Protein AF-V8PAF1-F1 (afdb_monomer)

pLDDT: mean 72.28, std 22.37, range [26.69, 95.88]

Mean predicted aligned error: 17.9 Å

Secondary structure (DSSP, 8-state):
-HHHHHHHHHHTT----TTTT--S-HHHHHHHHHHHHH----TTSPPEEEEEEEEEEEGGGSGGGS-PPPPHHHHHHHHHHHHHHHHHHHHHHHHT-SS---------------------------------SS-------EEEEEEEEEEES--

Organism: Ophiophagus hannah (NCBI:txid8665)

Structure (mmCIF, N/CA/C/O backbone):
data_AF-V8PAF1-F1
#
_entry.id   AF-V8PAF1-F1
#
loop_
_atom_site.group_PDB
_atom_site.id
_atom_site.type_symbol
_atom_site.label_atom_id
_atom_site.label_alt_id
_atom_site.label_comp_id
_atom_site.label_asym_id
_atom_site.label_entity_id
_atom_site.label_seq_id
_atom_site.pdbx_PDB_ins_code
_atom_site.Cartn_x
_atom_site.Cartn_y
_atom_site.Cartn_z
_atom_site.occupancy
_atom_site.B_iso_or_equiv
_atom_site.auth_seq_id
_atom_site.auth_comp_id
_atom_site.auth_asym_id
_atom_site.auth_atom_id
_atom_site.pdbx_PDB_model_num
ATOM 1 N N . ASP A 1 1 ? 20.991 9.726 -15.468 1.00 80.00 1 ASP A N 1
ATOM 2 C CA . ASP A 1 1 ? 20.542 8.571 -14.652 1.00 80.00 1 ASP A CA 1
ATOM 3 C C . ASP A 1 1 ? 19.241 7.937 -15.115 1.00 80.00 1 ASP A C 1
ATOM 5 O O . ASP A 1 1 ? 19.225 6.720 -15.236 1.00 80.00 1 ASP A O 1
ATOM 9 N N . LYS A 1 2 ? 18.200 8.705 -15.471 1.00 81.25 2 LYS A N 1
ATOM 10 C CA . LYS A 1 2 ? 16.953 8.151 -16.043 1.00 81.25 2 LYS A CA 1
ATOM 11 C C . LYS A 1 2 ? 17.179 7.233 -17.255 1.00 81.25 2 LYS A C 1
ATOM 13 O O . LYS A 1 2 ? 16.737 6.094 -17.232 1.00 81.25 2 LYS A O 1
ATOM 18 N N . GLU A 1 3 ? 17.991 7.655 -18.227 1.00 86.00 3 GLU A N 1
ATOM 19 C CA . GLU A 1 3 ? 18.356 6.809 -19.380 1.00 86.00 3 GLU A CA 1
ATOM 20 C C . GLU A 1 3 ? 19.048 5.492 -18.984 1.00 86.00 3 GLU A C 1
ATOM 22 O O . GLU A 1 3 ? 18.885 4.468 -19.644 1.00 86.00 3 GLU A O 1
ATOM 27 N N . LYS A 1 4 ? 19.843 5.494 -17.902 1.00 87.81 4 LYS A N 1
ATOM 28 C CA . LYS A 1 4 ? 20.504 4.274 -17.409 1.00 87.81 4 LYS A CA 1
ATOM 29 C C . LYS A 1 4 ? 19.475 3.315 -16.816 1.00 87.81 4 LYS A C 1
ATOM 31 O O . LYS A 1 4 ? 19.563 2.118 -17.056 1.00 87.81 4 LYS A O 1
ATOM 36 N N . ILE A 1 5 ? 18.495 3.844 -16.084 1.00 86.69 5 ILE A N 1
ATOM 37 C CA . ILE A 1 5 ? 17.389 3.064 -15.523 1.00 86.69 5 ILE A CA 1
ATOM 38 C C . ILE A 1 5 ? 16.549 2.460 -16.651 1.00 86.69 5 ILE A C 1
ATOM 40 O O . ILE A 1 5 ? 16.313 1.260 -16.643 1.00 86.69 5 ILE A O 1
ATOM 44 N N . GLU A 1 6 ? 16.187 3.232 -17.674 1.00 87.31 6 GLU A N 1
ATOM 45 C CA . GLU A 1 6 ? 15.438 2.724 -18.835 1.00 87.31 6 GLU A CA 1
ATOM 46 C C . GLU A 1 6 ? 16.188 1.616 -19.588 1.00 87.31 6 GLU A C 1
ATOM 48 O O . GLU A 1 6 ? 15.587 0.611 -19.978 1.00 87.31 6 GLU A O 1
ATOM 53 N N . LYS A 1 7 ? 17.515 1.747 -19.734 1.00 90.50 7 LYS A N 1
ATOM 54 C CA . LYS A 1 7 ? 18.367 0.680 -20.282 1.00 90.50 7 LYS A CA 1
ATOM 55 C C . LYS A 1 7 ? 18.342 -0.573 -19.412 1.00 90.50 7 LYS A C 1
ATOM 57 O O . LYS A 1 7 ? 18.215 -1.663 -19.958 1.00 90.50 7 LYS A O 1
ATOM 62 N N . ILE A 1 8 ? 18.417 -0.432 -18.086 1.00 87.38 8 ILE A N 1
ATOM 63 C CA . ILE A 1 8 ? 18.318 -1.561 -17.148 1.00 87.38 8 ILE A CA 1
ATOM 64 C C . ILE A 1 8 ? 16.959 -2.252 -17.301 1.00 87.38 8 ILE A C 1
ATOM 66 O O . ILE A 1 8 ? 16.918 -3.456 -17.533 1.00 87.38 8 ILE A O 1
ATOM 70 N N . ILE A 1 9 ? 15.862 -1.494 -17.267 1.00 87.25 9 ILE A N 1
ATOM 71 C CA . ILE A 1 9 ? 14.491 -2.003 -17.427 1.00 87.25 9 ILE A CA 1
ATOM 72 C C . ILE A 1 9 ? 14.347 -2.776 -18.739 1.00 87.25 9 ILE A C 1
ATOM 74 O O . ILE A 1 9 ? 13.862 -3.906 -18.738 1.00 87.25 9 ILE A O 1
ATOM 78 N N . SER A 1 10 ? 14.839 -2.201 -19.838 1.00 88.94 10 SER A N 1
ATOM 79 C CA . SER A 1 10 ? 14.801 -2.829 -21.160 1.00 88.94 10 SER A CA 1
ATOM 80 C C . SER A 1 10 ? 15.662 -4.094 -21.218 1.00 88.94 10 SER A C 1
ATOM 82 O O . SER A 1 10 ? 15.222 -5.108 -21.751 1.00 88.94 10 SER A O 1
ATOM 84 N N . SER A 1 11 ? 16.864 -4.066 -20.630 1.00 90.00 11 SER A N 1
ATOM 85 C CA . SER A 1 11 ? 17.782 -5.216 -20.596 1.00 90.00 11 SER A CA 1
ATOM 86 C C . SER A 1 11 ? 17.254 -6.380 -19.758 1.00 90.00 11 SER A C 1
ATOM 88 O O . SER A 1 11 ? 17.486 -7.535 -20.096 1.00 90.00 11 SER A O 1
ATOM 90 N N . LEU A 1 12 ? 16.502 -6.075 -18.697 1.00 86.69 12 LEU A N 1
ATOM 91 C CA . LEU A 1 12 ? 15.845 -7.058 -17.841 1.00 86.69 12 LEU A CA 1
ATOM 92 C C . LEU A 1 12 ? 14.481 -7.504 -18.398 1.00 86.69 12 LEU A C 1
ATOM 94 O O . LEU A 1 12 ? 13.824 -8.344 -17.791 1.00 86.69 12 LEU A O 1
ATOM 98 N N . GLY A 1 13 ? 14.031 -6.945 -19.530 1.00 86.50 13 GLY A N 1
ATOM 99 C CA . GLY A 1 13 ? 12.736 -7.267 -20.138 1.00 86.50 13 GLY A CA 1
ATOM 100 C C . GLY A 1 13 ? 11.529 -6.836 -19.298 1.00 86.50 13 GLY A C 1
ATOM 101 O O . GLY A 1 13 ? 10.435 -7.382 -19.457 1.00 86.50 13 GLY A O 1
ATOM 102 N N . LEU A 1 14 ? 11.713 -5.875 -18.391 1.00 84.94 14 LEU A N 1
ATOM 103 C CA . LEU A 1 14 ? 10.680 -5.434 -17.462 1.00 84.94 14 LEU A CA 1
ATOM 104 C C . LEU A 1 14 ? 9.719 -4.453 -18.139 1.00 84.94 14 LEU A C 1
ATOM 106 O O . LEU A 1 14 ? 10.127 -3.481 -18.771 1.00 84.94 14 LEU A O 1
ATOM 110 N N . LYS A 1 15 ? 8.416 -4.681 -17.963 1.00 84.44 15 LYS A N 1
ATOM 111 C CA . LYS A 1 15 ? 7.354 -3.768 -18.409 1.00 84.44 15 LYS A CA 1
ATOM 112 C C . LYS A 1 15 ? 6.862 -2.946 -17.226 1.00 84.44 15 LYS A C 1
ATOM 114 O O . LYS A 1 15 ? 5.838 -3.257 -16.628 1.00 84.44 15 LYS A O 1
ATOM 119 N N . ILE A 1 16 ? 7.630 -1.919 -16.888 1.00 83.19 16 ILE A N 1
ATOM 120 C CA . ILE A 1 16 ? 7.335 -1.008 -15.780 1.00 83.19 16 ILE A CA 1
ATOM 121 C C . ILE A 1 16 ? 6.444 0.119 -16.292 1.00 83.19 16 ILE A C 1
ATOM 123 O O . ILE A 1 16 ? 6.725 0.745 -17.317 1.00 83.19 16 ILE A O 1
ATOM 127 N N . ALA A 1 17 ? 5.342 0.376 -15.590 1.00 81.94 17 ALA A N 1
ATOM 128 C CA . ALA A 1 17 ? 4.445 1.460 -15.960 1.00 81.94 17 ALA A CA 1
ATOM 129 C C . ALA A 1 17 ? 5.110 2.812 -15.666 1.00 81.94 17 ALA A C 1
ATOM 131 O O . ALA A 1 17 ? 5.758 2.978 -14.634 1.00 81.94 17 ALA A O 1
ATOM 132 N N . ALA A 1 18 ? 4.860 3.835 -16.493 1.00 82.06 18 ALA A N 1
ATOM 133 C CA . ALA A 1 18 ? 5.391 5.188 -16.264 1.00 82.06 18 ALA A CA 1
ATOM 134 C C . ALA A 1 18 ? 5.081 5.721 -14.851 1.00 82.06 18 ALA A C 1
ATOM 136 O O . ALA A 1 18 ? 5.838 6.513 -14.299 1.00 82.06 18 ALA A O 1
ATOM 137 N N . ARG A 1 19 ? 3.985 5.241 -14.242 1.00 82.88 19 ARG A N 1
ATOM 138 C CA . ARG A 1 19 ? 3.591 5.511 -12.855 1.00 82.88 19 ARG A CA 1
ATOM 139 C C . ARG A 1 19 ? 4.672 5.167 -11.826 1.00 82.88 19 ARG A C 1
ATOM 141 O O . ARG A 1 19 ? 4.816 5.921 -10.866 1.00 82.88 19 ARG A O 1
ATOM 148 N N . GLU A 1 20 ? 5.369 4.053 -12.007 1.00 79.31 20 GLU A N 1
ATOM 149 C CA . GLU A 1 20 ? 6.356 3.505 -11.067 1.00 79.31 20 GLU A CA 1
ATOM 150 C C . GLU A 1 20 ? 7.698 4.253 -11.155 1.00 79.31 20 GLU A C 1
ATOM 152 O O . GLU A 1 20 ? 8.459 4.300 -10.195 1.00 79.31 20 GLU A O 1
ATOM 157 N N . LEU A 1 21 ? 7.938 4.944 -12.274 1.00 80.88 21 LEU A N 1
ATOM 158 C CA . LEU A 1 21 ? 9.130 5.753 -12.550 1.00 80.88 21 LEU A CA 1
ATOM 159 C C . LEU A 1 21 ? 8.978 7.236 -12.163 1.00 80.88 21 LEU A C 1
ATOM 161 O O . LEU A 1 21 ? 9.837 8.057 -12.482 1.00 80.88 21 LEU A O 1
ATOM 165 N N . ARG A 1 22 ? 7.884 7.616 -11.488 1.00 85.50 22 ARG A N 1
ATOM 166 C CA . ARG A 1 22 ? 7.607 9.026 -11.143 1.00 85.50 22 ARG A CA 1
ATOM 167 C C . ARG A 1 22 ? 8.397 9.553 -9.954 1.00 85.50 22 ARG A C 1
ATOM 169 O O . ARG A 1 22 ? 8.389 10.759 -9.729 1.00 85.50 22 ARG A O 1
ATOM 176 N N . HIS A 1 23 ? 9.051 8.682 -9.192 1.00 88.25 23 HIS A N 1
ATOM 177 C CA . HIS A 1 23 ? 9.830 9.118 -8.041 1.00 88.25 23 HIS A CA 1
ATOM 178 C C . HIS A 1 23 ? 10.990 10.020 -8.488 1.00 88.25 23 HIS A C 1
ATOM 180 O O . HIS A 1 23 ? 11.690 9.685 -9.435 1.00 88.25 23 HIS A O 1
ATOM 186 N N . THR A 1 24 ? 11.218 11.159 -7.836 1.00 88.44 24 THR A N 1
ATOM 187 C CA . THR A 1 24 ? 12.250 12.114 -8.283 1.00 88.44 24 THR A CA 1
ATOM 188 C C . THR A 1 24 ? 13.668 11.571 -8.087 1.00 88.44 24 THR A C 1
ATOM 190 O O . THR A 1 24 ? 14.540 11.811 -8.921 1.00 88.44 24 THR A O 1
ATOM 193 N N . ASP A 1 25 ? 13.895 10.813 -7.009 1.00 90.19 25 ASP A N 1
ATOM 194 C CA . ASP A 1 25 ? 15.200 10.220 -6.698 1.00 90.19 25 ASP A CA 1
ATOM 195 C C . ASP A 1 25 ? 15.449 8.927 -7.507 1.00 90.19 25 ASP A C 1
ATOM 197 O O . ASP A 1 25 ? 14.709 7.951 -7.320 1.00 90.19 25 ASP A O 1
ATOM 201 N N . PRO A 1 26 ? 16.497 8.874 -8.356 1.00 87.12 26 PRO A N 1
ATOM 202 C CA . PRO A 1 26 ? 16.863 7.678 -9.115 1.00 87.12 26 PRO A CA 1
ATOM 203 C C . PRO A 1 26 ? 17.330 6.506 -8.239 1.00 87.12 26 PRO A C 1
ATOM 205 O O . PRO A 1 26 ? 17.193 5.356 -8.656 1.00 87.12 26 PRO A O 1
ATOM 208 N N . LYS A 1 27 ? 17.858 6.750 -7.030 1.00 88.38 27 LYS A N 1
ATOM 209 C CA . LYS A 1 27 ? 18.276 5.669 -6.120 1.00 88.38 27 LYS A CA 1
ATOM 210 C C . LYS A 1 27 ? 17.082 4.865 -5.634 1.00 88.38 27 LYS A C 1
ATOM 212 O O . LYS A 1 27 ? 17.145 3.641 -5.601 1.00 88.38 27 LYS A O 1
ATOM 217 N N . VAL A 1 28 ? 15.985 5.544 -5.308 1.00 88.25 28 VAL A N 1
ATOM 218 C CA . VAL A 1 28 ? 14.737 4.897 -4.886 1.00 88.25 28 VAL A CA 1
ATOM 219 C C . VAL A 1 28 ? 14.139 4.082 -6.030 1.00 88.25 28 VAL A C 1
ATOM 221 O O . VAL A 1 28 ? 13.728 2.946 -5.808 1.00 88.25 28 VAL A O 1
ATOM 224 N N . GLN A 1 29 ? 14.160 4.610 -7.260 1.00 86.50 29 GLN A N 1
ATOM 225 C CA . GLN A 1 29 ? 13.710 3.866 -8.442 1.00 86.50 29 GLN A CA 1
ATOM 226 C C . GLN A 1 29 ? 14.525 2.584 -8.645 1.00 86.50 29 GLN A C 1
ATOM 228 O O . GLN A 1 29 ? 13.958 1.502 -8.789 1.00 86.50 29 GLN A O 1
ATOM 233 N N . LEU A 1 30 ? 15.857 2.693 -8.619 1.00 87.88 30 LEU A N 1
ATOM 234 C CA . LEU A 1 30 ? 16.736 1.542 -8.795 1.00 87.88 30 LEU A CA 1
ATOM 235 C C . LEU A 1 30 ? 16.558 0.528 -7.661 1.00 87.88 30 LEU A C 1
ATOM 237 O O . LEU A 1 30 ? 16.470 -0.667 -7.922 1.00 87.88 30 LEU A O 1
ATOM 241 N N . ASN A 1 31 ? 16.448 0.996 -6.415 1.00 87.75 31 ASN A N 1
ATOM 242 C CA . ASN A 1 31 ? 16.218 0.131 -5.265 1.00 87.75 31 ASN A CA 1
ATOM 243 C C . ASN A 1 31 ? 14.896 -0.640 -5.383 1.00 87.75 31 ASN A C 1
ATOM 245 O O . ASN A 1 31 ? 14.867 -1.836 -5.107 1.00 87.75 31 ASN A O 1
ATOM 249 N N . ALA A 1 32 ? 13.820 0.011 -5.833 1.00 86.00 32 ALA A N 1
ATOM 250 C CA . ALA A 1 32 ? 12.529 -0.638 -6.045 1.00 86.00 32 ALA A CA 1
ATOM 251 C C . ALA A 1 32 ? 12.611 -1.734 -7.121 1.00 86.00 32 ALA A C 1
ATOM 253 O O . ALA A 1 32 ? 12.149 -2.848 -6.888 1.00 86.00 32 ALA A O 1
ATOM 254 N N . ILE A 1 33 ? 13.265 -1.452 -8.255 1.00 87.00 33 ILE A N 1
ATOM 255 C CA . ILE A 1 33 ? 13.471 -2.431 -9.337 1.00 87.00 33 ILE A CA 1
ATOM 256 C C . ILE A 1 33 ? 14.307 -3.615 -8.841 1.00 87.00 33 ILE A C 1
ATOM 258 O O . ILE A 1 33 ? 13.923 -4.767 -9.024 1.00 87.00 33 ILE A O 1
ATOM 262 N N . CYS A 1 34 ? 15.433 -3.345 -8.179 1.00 87.50 34 CYS A N 1
ATOM 263 C CA . CYS A 1 34 ? 16.309 -4.390 -7.660 1.00 87.50 34 CYS A CA 1
ATOM 264 C C . CYS A 1 34 ? 15.624 -5.229 -6.578 1.00 87.50 34 CYS A C 1
ATOM 266 O O . CYS A 1 34 ? 15.765 -6.447 -6.579 1.00 87.50 34 CYS A O 1
ATOM 268 N N . THR A 1 35 ? 14.862 -4.606 -5.679 1.00 87.75 35 THR A N 1
ATOM 269 C CA . THR A 1 35 ? 14.124 -5.313 -4.622 1.00 87.75 35 THR A CA 1
ATOM 270 C C . THR A 1 35 ? 13.027 -6.191 -5.218 1.00 87.75 35 THR A C 1
ATOM 272 O O . THR A 1 35 ? 12.900 -7.348 -4.824 1.00 87.75 35 THR A O 1
ATOM 275 N N . PHE A 1 36 ? 12.289 -5.683 -6.212 1.00 87.50 36 PHE A N 1
ATOM 276 C CA . PHE A 1 36 ? 11.293 -6.465 -6.944 1.00 87.50 36 PHE A CA 1
ATOM 277 C C . PHE A 1 36 ? 11.913 -7.702 -7.599 1.00 87.50 36 PHE A C 1
ATOM 279 O O . PHE A 1 36 ? 11.377 -8.797 -7.471 1.00 87.50 36 PHE A O 1
ATOM 286 N N . MET A 1 37 ? 13.080 -7.545 -8.230 1.00 87.00 37 MET A N 1
ATOM 287 C CA . MET A 1 37 ? 13.805 -8.659 -8.847 1.00 87.00 37 MET A CA 1
ATOM 288 C C . MET A 1 37 ? 14.412 -9.622 -7.823 1.00 87.00 37 MET A C 1
ATOM 290 O O . MET A 1 37 ? 14.455 -10.822 -8.079 1.00 87.00 37 MET A O 1
ATOM 294 N N . LYS A 1 38 ? 14.878 -9.121 -6.669 1.00 90.19 38 LYS A N 1
ATOM 295 C CA . LYS A 1 38 ? 15.414 -9.958 -5.585 1.00 90.19 38 LYS A CA 1
ATOM 296 C C . LYS A 1 38 ? 14.327 -10.865 -5.007 1.00 90.19 38 LYS A C 1
ATOM 298 O O . LYS A 1 38 ? 14.646 -11.995 -4.657 1.00 90.19 38 LYS A O 1
ATOM 303 N N . CYS A 1 39 ? 13.085 -10.377 -4.906 1.00 90.12 39 CYS A N 1
ATOM 304 C CA . CYS A 1 39 ? 11.937 -11.119 -4.376 1.00 90.12 39 CYS A CA 1
ATOM 305 C C . CYS A 1 39 ? 12.266 -11.805 -3.031 1.00 90.12 39 CYS A C 1
ATOM 307 O O . CYS A 1 39 ? 12.305 -13.030 -2.921 1.00 90.12 39 CYS A O 1
ATOM 309 N N . SER A 1 40 ? 12.560 -11.001 -2.005 1.00 90.69 40 SER A N 1
ATOM 310 C CA . SER A 1 40 ? 12.997 -11.486 -0.686 1.00 90.69 40 SER A CA 1
ATOM 311 C C . SER A 1 40 ? 11.852 -11.490 0.329 1.00 90.69 40 SER A C 1
ATOM 313 O O . SER A 1 40 ? 10.997 -10.607 0.300 1.00 90.69 40 SER A O 1
ATOM 315 N N . SER A 1 41 ? 11.871 -12.451 1.256 1.00 90.44 41 SER A N 1
ATOM 316 C CA . SER A 1 41 ? 10.983 -12.531 2.427 1.00 90.44 41 SER A CA 1
ATOM 317 C C . SER A 1 41 ? 11.698 -12.192 3.745 1.00 90.44 41 SER A C 1
ATOM 319 O O . SER A 1 41 ? 11.205 -12.534 4.815 1.00 90.44 41 SER A O 1
ATOM 321 N N . GLU A 1 42 ? 12.889 -11.589 3.680 1.00 91.06 42 GLU A N 1
ATOM 322 C CA . GLU A 1 42 ? 13.617 -11.110 4.862 1.00 91.06 42 GLU A CA 1
ATOM 323 C C . GLU A 1 42 ? 12.809 -10.032 5.602 1.00 91.06 42 GLU A C 1
ATOM 325 O O . GLU A 1 42 ? 12.127 -9.221 4.981 1.00 91.06 42 GLU A O 1
ATOM 330 N N . GLU A 1 43 ? 12.937 -9.966 6.928 1.00 87.88 43 GLU A N 1
ATOM 331 C CA . GLU A 1 43 ? 12.182 -9.019 7.766 1.00 87.88 43 GLU A CA 1
ATOM 332 C C . GLU A 1 43 ? 12.524 -7.545 7.488 1.00 87.88 43 GLU A C 1
ATOM 334 O O . GLU A 1 43 ? 11.710 -6.649 7.694 1.00 87.88 43 GLU A O 1
ATOM 339 N N . THR A 1 44 ? 13.719 -7.281 6.960 1.00 88.75 44 THR A N 1
ATOM 340 C CA . THR A 1 44 ? 14.152 -5.942 6.540 1.00 88.75 44 THR A CA 1
ATOM 341 C C . THR A 1 44 ? 13.822 -5.634 5.079 1.00 88.75 44 THR A C 1
ATOM 343 O O . THR A 1 44 ? 14.036 -4.505 4.629 1.00 88.75 44 THR A O 1
ATOM 346 N N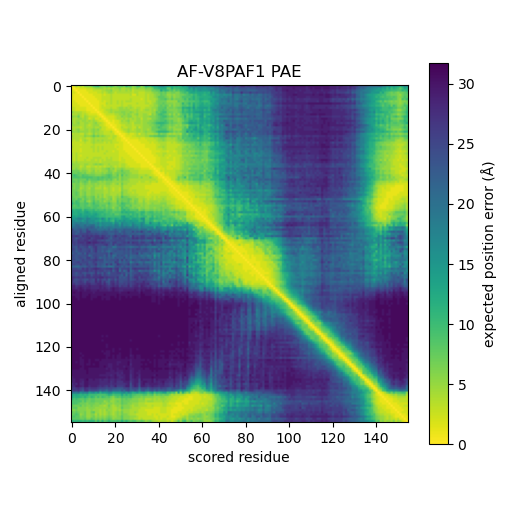 . ALA A 1 45 ? 13.329 -6.616 4.315 1.00 88.75 45 ALA A N 1
ATOM 347 C CA . ALA A 1 45 ? 12.993 -6.422 2.914 1.00 88.75 45 ALA A CA 1
ATOM 348 C C . ALA A 1 45 ? 11.667 -5.651 2.777 1.00 88.75 45 ALA A C 1
ATOM 350 O O . ALA A 1 45 ? 10.694 -5.953 3.469 1.00 88.75 45 ALA A O 1
ATOM 351 N N . PRO A 1 46 ? 11.582 -4.682 1.851 1.00 90.38 46 PRO A N 1
ATOM 352 C CA . PRO A 1 46 ? 10.324 -4.016 1.548 1.00 90.38 46 PRO A CA 1
ATOM 353 C C . PRO A 1 46 ? 9.247 -4.995 1.063 1.00 90.38 46 PRO A C 1
ATOM 355 O O . PRO A 1 46 ? 9.517 -5.890 0.256 1.00 90.38 46 PRO A O 1
ATOM 358 N N . VAL A 1 47 ? 8.003 -4.761 1.486 1.00 92.00 47 VAL A N 1
ATOM 359 C CA . VAL A 1 47 ? 6.836 -5.488 0.977 1.00 92.00 47 VAL A CA 1
ATOM 360 C C . VAL A 1 47 ? 6.368 -4.853 -0.331 1.00 92.00 47 VAL A C 1
ATOM 362 O O . VAL A 1 47 ? 6.081 -3.657 -0.385 1.00 92.00 47 VAL A O 1
ATOM 365 N N . ILE A 1 48 ? 6.263 -5.656 -1.390 1.00 90.69 48 ILE A N 1
ATOM 366 C CA . ILE A 1 48 ? 5.774 -5.220 -2.701 1.00 90.69 48 ILE A CA 1
ATOM 367 C C . ILE A 1 48 ? 4.466 -5.941 -2.999 1.00 90.69 48 ILE A C 1
ATOM 369 O O . ILE A 1 48 ? 4.420 -7.171 -3.047 1.00 90.69 48 ILE A O 1
ATOM 373 N N . VAL A 1 49 ? 3.402 -5.169 -3.226 1.00 92.75 49 VAL A N 1
ATOM 374 C CA . VAL A 1 49 ? 2.054 -5.687 -3.483 1.00 92.75 49 VAL A CA 1
ATOM 375 C C . VAL A 1 49 ? 1.429 -5.047 -4.719 1.00 92.75 49 VAL A C 1
ATOM 377 O O . VAL A 1 49 ? 1.656 -3.875 -5.013 1.00 92.75 49 VAL A O 1
ATOM 380 N N . PHE A 1 50 ? 0.580 -5.799 -5.414 1.00 90.94 50 PHE A N 1
ATOM 381 C CA . PHE A 1 50 ? -0.332 -5.268 -6.423 1.00 90.94 50 PHE A CA 1
ATOM 382 C C . PHE A 1 50 ? -1.747 -5.229 -5.881 1.00 90.94 50 PHE A C 1
ATOM 384 O O . PHE A 1 50 ? -2.325 -6.268 -5.559 1.00 90.94 50 PHE A O 1
ATOM 391 N N . ILE A 1 51 ? -2.317 -4.031 -5.831 1.00 94.38 51 ILE A N 1
ATOM 392 C CA . ILE A 1 51 ? -3.680 -3.809 -5.370 1.00 94.38 51 ILE A CA 1
ATOM 393 C C . ILE A 1 51 ? -4.632 -3.842 -6.566 1.00 94.38 51 ILE A C 1
ATOM 395 O O . ILE A 1 51 ? -4.572 -2.992 -7.451 1.0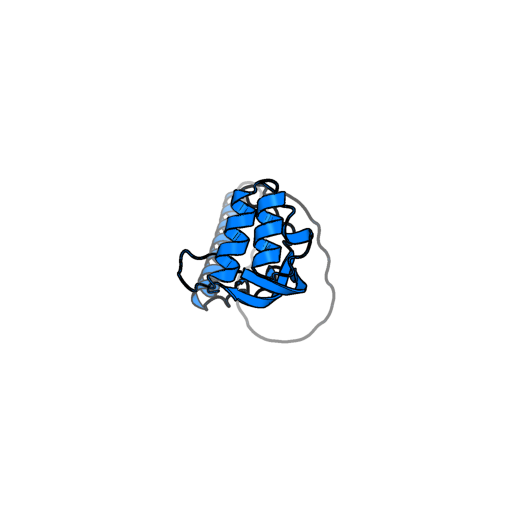0 94.38 51 ILE A O 1
ATOM 399 N N . SER A 1 52 ? -5.532 -4.822 -6.567 1.00 95.69 52 SER A N 1
ATOM 400 C CA . SER A 1 52 ? -6.551 -5.002 -7.606 1.00 95.69 52 SER A CA 1
ATOM 401 C C . SER A 1 52 ? -7.808 -4.161 -7.368 1.00 95.69 52 SER A C 1
ATOM 403 O O . SER A 1 52 ? -8.422 -3.688 -8.321 1.00 95.69 52 SER A O 1
ATOM 405 N N . LYS A 1 53 ? -8.198 -3.964 -6.102 1.00 95.31 53 LYS A N 1
ATOM 406 C CA . LYS A 1 53 ? -9.380 -3.188 -5.707 1.00 95.31 53 LYS A CA 1
ATOM 407 C C . LYS A 1 53 ? -9.212 -2.641 -4.294 1.00 95.31 53 LYS A C 1
ATOM 409 O O . LYS A 1 53 ? -8.655 -3.342 -3.455 1.00 95.31 53 LYS A O 1
ATOM 414 N N . MET A 1 54 ? -9.713 -1.435 -4.031 1.00 94.88 54 MET A N 1
ATOM 415 C CA . MET A 1 54 ? -9.730 -0.802 -2.704 1.00 94.88 54 MET A CA 1
ATOM 416 C C . MET A 1 54 ? -11.139 -0.324 -2.355 1.00 94.88 54 MET A C 1
ATOM 418 O O . MET A 1 54 ? -11.883 0.077 -3.250 1.00 94.88 54 MET A O 1
ATOM 422 N N . PHE A 1 55 ? -11.489 -0.357 -1.071 1.00 94.69 55 PHE A N 1
ATOM 423 C CA . PHE A 1 55 ? -12.768 0.101 -0.532 1.00 94.69 55 PHE A CA 1
ATOM 424 C C . PHE A 1 55 ? -12.538 0.920 0.732 1.00 94.69 55 PHE A C 1
ATOM 426 O O . PHE A 1 55 ? -11.800 0.472 1.607 1.00 94.69 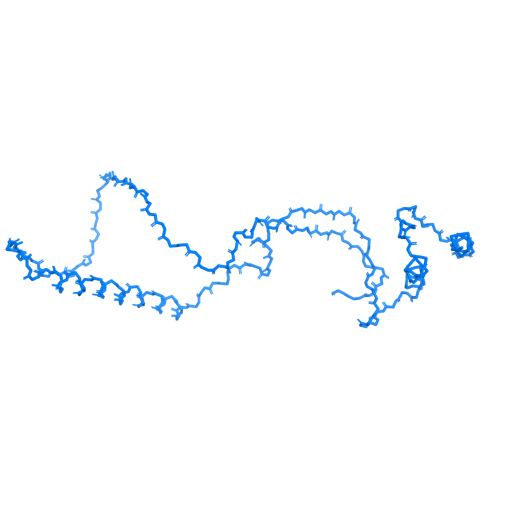55 PHE A O 1
ATOM 433 N N . ALA A 1 56 ? -13.189 2.076 0.830 1.00 93.19 56 ALA A N 1
ATOM 434 C CA . ALA A 1 56 ? -13.273 2.827 2.075 1.00 93.19 56 ALA A CA 1
ATOM 435 C C . ALA A 1 56 ? -14.222 2.109 3.045 1.00 93.19 56 ALA A C 1
ATOM 437 O O . ALA A 1 56 ? -15.312 1.682 2.658 1.00 93.19 56 ALA A O 1
ATOM 438 N N . VAL A 1 57 ? -13.799 1.959 4.295 1.00 91.19 57 VAL A N 1
ATOM 439 C CA . VAL A 1 57 ? -14.602 1.439 5.402 1.00 91.19 57 VAL A CA 1
ATOM 440 C C . VAL A 1 57 ? -14.422 2.338 6.616 1.00 91.19 57 VAL A C 1
ATOM 442 O O . VAL A 1 57 ? -13.340 2.875 6.842 1.00 91.19 57 VAL A O 1
ATOM 445 N N . ASP A 1 58 ? -15.457 2.481 7.439 1.00 90.12 58 ASP A N 1
ATOM 446 C CA . ASP A 1 58 ? -15.310 3.175 8.718 1.00 90.12 58 ASP A CA 1
ATOM 447 C C . ASP A 1 58 ? -14.358 2.370 9.615 1.00 90.12 58 ASP A C 1
ATOM 449 O O . ASP A 1 58 ? -14.578 1.175 9.859 1.00 90.12 58 ASP A O 1
ATOM 453 N N . ALA A 1 59 ? -13.313 3.021 10.131 1.00 87.44 59 ALA A N 1
ATOM 454 C CA . ALA A 1 59 ? -12.355 2.418 11.048 1.00 87.44 59 ALA A CA 1
ATOM 455 C C . ALA A 1 59 ? -13.032 1.710 12.233 1.00 87.44 59 ALA A C 1
ATOM 457 O O . ALA A 1 59 ? -12.524 0.688 12.692 1.00 87.44 59 ALA A O 1
ATOM 458 N N . LYS A 1 60 ? -14.195 2.181 12.702 1.00 84.38 60 LYS A N 1
ATOM 459 C CA . LYS A 1 60 ? -14.948 1.557 13.810 1.00 84.38 60 LYS A CA 1
ATOM 460 C C . LYS A 1 60 ? -15.421 0.135 13.496 1.00 84.38 60 LYS A C 1
ATOM 462 O O . LYS A 1 60 ? -15.619 -0.668 14.403 1.00 84.38 60 LYS A O 1
ATOM 467 N N . THR A 1 61 ? -15.594 -0.182 12.215 1.00 84.88 61 THR A N 1
ATOM 468 C CA . THR A 1 61 ? -16.054 -1.498 11.750 1.00 84.88 61 THR A CA 1
ATOM 469 C C . THR A 1 61 ? -14.913 -2.490 11.533 1.00 84.88 61 THR A C 1
ATOM 471 O O . THR A 1 61 ? -15.164 -3.685 11.346 1.00 84.88 61 THR A O 1
ATOM 474 N N . LEU A 1 62 ? -13.654 -2.029 11.584 1.00 84.88 62 LEU A N 1
ATOM 475 C CA . LEU A 1 62 ? -12.496 -2.900 11.420 1.00 84.88 62 LEU A CA 1
ATOM 476 C C . LEU A 1 62 ? -12.450 -3.962 12.529 1.00 84.88 62 LEU A C 1
ATOM 478 O O . LEU A 1 62 ? -12.730 -3.652 13.689 1.00 84.88 62 LEU A O 1
ATOM 482 N N . PRO A 1 63 ? -12.025 -5.204 12.220 1.00 82.50 63 PRO A N 1
ATOM 483 C CA . PRO A 1 63 ? -11.962 -6.290 13.200 1.00 82.50 63 PRO A CA 1
ATOM 484 C C . PRO A 1 63 ? -11.195 -5.947 14.484 1.00 82.50 63 PRO A C 1
ATOM 486 O O . PRO A 1 63 ? -11.584 -6.400 15.555 1.00 82.50 63 PRO A O 1
ATOM 489 N N . GLN A 1 64 ? -10.145 -5.127 14.379 1.00 77.69 64 GLN A N 1
ATOM 490 C CA . GLN A 1 64 ? -9.320 -4.685 15.510 1.00 77.69 64 GLN A CA 1
ATOM 491 C C . GLN A 1 64 ? -10.052 -3.715 16.454 1.00 77.69 64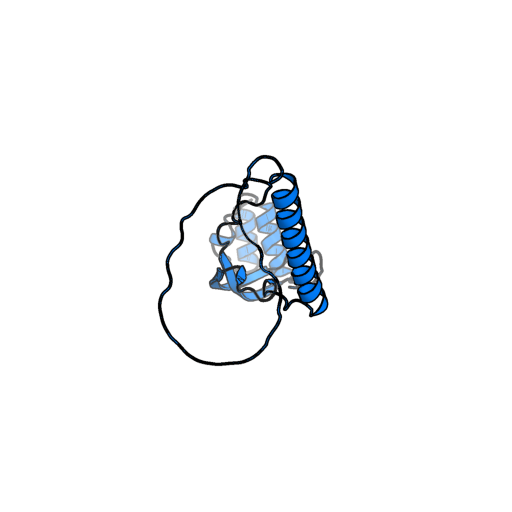 GLN A C 1
ATOM 493 O O . GLN A 1 64 ? -9.741 -3.674 17.640 1.00 77.69 64 GLN A O 1
ATOM 498 N N . ASN A 1 65 ? -11.041 -2.975 15.942 1.00 78.94 65 ASN A N 1
ATOM 499 C CA . ASN A 1 65 ? -11.763 -1.925 16.666 1.00 78.94 65 ASN A CA 1
ATOM 500 C C . ASN A 1 65 ? -13.142 -2.373 17.157 1.00 78.94 65 ASN A C 1
ATOM 502 O O . ASN A 1 65 ? -13.897 -1.562 17.697 1.00 78.94 65 ASN A O 1
ATOM 506 N N . LYS A 1 66 ? -13.485 -3.659 16.990 1.00 73.69 66 LYS A N 1
ATOM 507 C CA . LYS A 1 66 ? -14.729 -4.198 17.539 1.00 73.69 66 LYS A CA 1
ATOM 508 C C . LYS A 1 66 ? -14.754 -3.942 19.049 1.00 73.69 66 LYS A C 1
ATOM 510 O O . LYS A 1 66 ? -13.795 -4.321 19.729 1.00 73.69 66 LYS A O 1
ATOM 515 N N . PRO A 1 67 ? -15.823 -3.326 19.588 1.00 68.06 67 PRO A N 1
ATOM 516 C CA . PRO A 1 67 ? -15.918 -3.074 21.015 1.00 68.06 67 PRO A CA 1
ATOM 517 C C . PRO A 1 67 ? -15.875 -4.420 21.729 1.00 68.06 67 PRO A C 1
ATOM 519 O O . PRO A 1 67 ? -16.755 -5.265 21.556 1.00 68.06 67 PRO A O 1
ATOM 522 N N . ARG A 1 68 ? -14.801 -4.644 22.487 1.00 71.88 68 ARG A N 1
ATOM 523 C CA . ARG A 1 68 ? -14.660 -5.847 23.299 1.00 71.88 68 ARG A CA 1
ATOM 524 C C . ARG A 1 68 ? -15.827 -5.856 24.293 1.00 71.88 68 ARG A C 1
ATOM 526 O O . ARG A 1 68 ? -16.022 -4.840 24.965 1.00 71.88 68 ARG A O 1
ATOM 533 N N . PRO A 1 69 ? -16.622 -6.937 24.376 1.00 70.62 69 PRO A N 1
ATOM 534 C CA . PRO A 1 69 ? -17.678 -7.009 25.372 1.00 70.62 69 PRO A CA 1
ATOM 535 C C . PRO A 1 69 ? -17.039 -6.871 26.756 1.00 70.62 69 PRO A C 1
ATOM 537 O O . PRO A 1 69 ? -16.088 -7.586 27.076 1.00 70.62 69 PRO A O 1
ATOM 540 N N . LEU A 1 70 ? -17.520 -5.891 27.524 1.00 72.81 70 LEU A N 1
ATOM 541 C CA . LEU A 1 70 ? -17.056 -5.620 28.883 1.00 72.81 70 LEU A CA 1
ATOM 542 C C . LEU A 1 70 ? -17.271 -6.858 29.749 1.00 72.81 70 LEU A C 1
ATOM 544 O O . LEU A 1 70 ? -18.312 -7.515 29.665 1.00 72.81 70 LEU A O 1
ATOM 548 N N . SER A 1 71 ? -16.291 -7.153 30.593 1.00 77.75 71 SER A N 1
ATOM 549 C CA . SER A 1 71 ? -16.424 -8.193 31.604 1.00 77.75 71 SER A CA 1
ATOM 550 C C . SER A 1 71 ? -17.494 -7.810 32.633 1.00 77.75 71 SER A C 1
ATOM 552 O O . SER A 1 71 ? -17.779 -6.633 32.874 1.00 77.75 71 SER A O 1
ATOM 554 N N . GLN A 1 72 ? -18.098 -8.815 33.268 1.00 82.38 72 GLN A N 1
ATOM 555 C CA . GLN A 1 72 ? -19.125 -8.617 34.296 1.00 82.38 72 GLN A CA 1
ATOM 556 C C . GLN A 1 72 ? -18.606 -7.787 35.488 1.00 82.38 72 GLN A C 1
ATOM 558 O O . GLN A 1 72 ? -19.360 -7.001 36.063 1.00 82.38 72 GLN A O 1
ATOM 563 N N . GLU A 1 73 ? -17.308 -7.897 35.779 1.00 81.06 73 GLU A N 1
ATOM 564 C CA . GLU A 1 73 ? -16.579 -7.106 36.776 1.00 81.06 73 GLU A CA 1
ATOM 565 C C . GLU A 1 73 ? -16.561 -5.608 36.417 1.00 81.06 73 GLU A C 1
ATOM 567 O O . GLU A 1 73 ? -16.937 -4.759 37.225 1.00 81.06 73 GLU A O 1
ATOM 572 N N . GLU A 1 74 ? -16.211 -5.261 35.172 1.00 84.56 74 GLU A N 1
ATOM 573 C CA . GLU A 1 74 ? -16.184 -3.867 34.702 1.00 84.56 74 GLU A CA 1
ATOM 574 C C . GLU A 1 74 ? -17.588 -3.246 34.688 1.00 84.56 74 GLU A C 1
ATOM 576 O O . GLU A 1 74 ? -17.755 -2.057 34.970 1.00 84.56 74 GLU A O 1
ATOM 581 N N . ILE A 1 75 ? -18.620 -4.044 34.390 1.00 81.56 75 ILE A N 1
ATOM 582 C CA . ILE A 1 75 ? -20.020 -3.605 34.468 1.00 81.56 75 ILE A CA 1
ATOM 583 C C . ILE A 1 75 ? -20.403 -3.310 35.924 1.00 81.56 75 ILE A C 1
ATOM 585 O O . ILE A 1 75 ? -21.042 -2.287 36.187 1.00 81.56 75 ILE A O 1
ATOM 589 N N . ALA A 1 76 ? -20.013 -4.170 36.867 1.00 85.75 76 ALA A N 1
ATOM 590 C CA . ALA A 1 76 ? -20.287 -3.979 38.288 1.00 85.75 76 ALA A CA 1
ATOM 591 C C . ALA A 1 76 ? -19.594 -2.721 38.836 1.00 85.75 76 ALA A C 1
ATOM 593 O O . ALA A 1 76 ? -20.252 -1.890 39.461 1.00 85.75 76 ALA A O 1
ATOM 594 N N . GLN A 1 77 ? -18.316 -2.512 38.514 1.00 88.62 77 GLN A N 1
ATOM 595 C CA . GLN A 1 77 ? -17.563 -1.319 38.918 1.00 88.62 77 GLN A CA 1
ATOM 596 C C . GLN A 1 77 ? -18.165 -0.031 38.349 1.00 88.62 77 GLN A C 1
ATOM 598 O O . GLN A 1 77 ? -18.326 0.957 39.067 1.00 88.62 77 GLN A O 1
ATOM 603 N N . ARG A 1 78 ? -18.570 -0.037 37.071 1.00 86.62 78 ARG A N 1
ATOM 604 C CA . ARG A 1 78 ? -19.247 1.116 36.452 1.00 86.62 78 ARG A CA 1
ATOM 605 C C . ARG A 1 78 ? -20.574 1.436 37.138 1.00 86.62 78 ARG A C 1
ATOM 607 O O . ARG A 1 78 ? -20.897 2.610 37.317 1.00 86.62 78 ARG A O 1
ATOM 614 N N . ARG A 1 79 ? -21.341 0.414 37.533 1.00 90.25 79 ARG A N 1
ATOM 615 C CA . ARG A 1 79 ? -22.589 0.587 38.295 1.00 90.25 79 ARG A CA 1
ATOM 616 C C . ARG A 1 79 ? -22.315 1.135 39.692 1.00 90.25 79 ARG A C 1
ATOM 618 O O . ARG A 1 79 ? -23.014 2.051 40.112 1.00 90.25 79 ARG A O 1
ATOM 625 N N . GLU A 1 80 ? -21.290 0.631 40.371 1.00 89.81 80 GLU A N 1
ATOM 626 C CA . GLU A 1 80 ? -20.915 1.083 41.710 1.00 89.81 80 GLU A CA 1
ATOM 627 C C . GLU A 1 80 ? -20.453 2.543 41.714 1.00 89.81 80 GLU A C 1
ATOM 629 O O . GLU A 1 80 ? -20.985 3.353 42.470 1.00 89.81 80 GLU A O 1
ATOM 634 N N . HIS A 1 81 ? -19.585 2.930 40.777 1.00 85.94 81 HIS A N 1
ATOM 635 C CA . HIS A 1 81 ? -19.165 4.324 40.626 1.00 85.94 81 HIS A CA 1
ATOM 636 C C . HIS A 1 81 ? -20.364 5.252 40.339 1.00 85.94 81 HIS A C 1
ATOM 638 O O . HIS A 1 81 ? -20.418 6.388 40.822 1.00 85.94 81 HIS A O 1
ATOM 644 N N . ALA A 1 82 ? -21.357 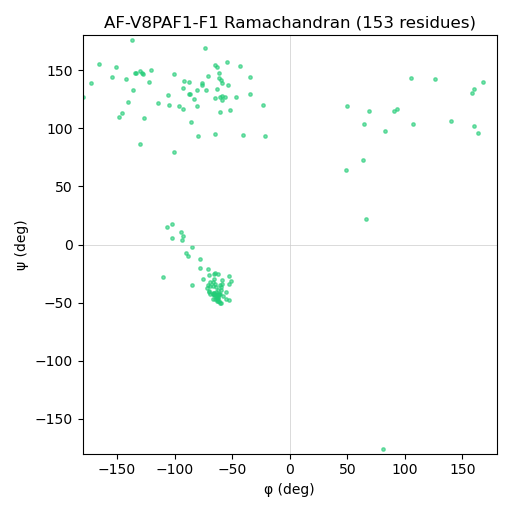4.789 39.570 1.00 86.56 82 ALA A N 1
ATOM 645 C CA . ALA A 1 82 ? -22.577 5.554 39.322 1.00 86.56 82 ALA A CA 1
ATOM 646 C C . ALA A 1 82 ? -23.467 5.677 40.571 1.00 86.56 82 ALA A C 1
ATOM 648 O O . ALA A 1 82 ? -24.131 6.703 40.733 1.00 86.56 82 ALA A O 1
ATOM 649 N N . ARG A 1 83 ? -23.486 4.665 41.452 1.00 91.62 83 ARG A N 1
ATOM 650 C CA . ARG A 1 83 ? -24.163 4.752 42.756 1.00 91.62 83 ARG A CA 1
ATOM 651 C C . ARG A 1 83 ? -23.475 5.769 43.661 1.00 91.62 83 ARG A C 1
ATOM 653 O O . ARG A 1 83 ? -24.155 6.644 44.186 1.00 91.62 83 ARG A O 1
ATOM 660 N N . GLN A 1 84 ? -22.149 5.719 43.754 1.00 89.44 84 GLN A N 1
ATOM 661 C CA . GLN A 1 84 ? -21.359 6.621 44.598 1.00 89.44 84 GLN A CA 1
ATOM 662 C C . GLN A 1 84 ? -21.510 8.086 44.180 1.00 89.44 84 GLN A C 1
ATOM 664 O O . GLN A 1 84 ? -21.896 8.905 45.005 1.00 89.44 84 GLN A O 1
ATOM 669 N N . ARG A 1 85 ? -21.379 8.415 42.883 1.00 89.31 85 ARG A N 1
ATOM 670 C CA . ARG A 1 85 ? -21.609 9.800 42.419 1.00 89.31 85 ARG A CA 1
ATOM 671 C C . ARG A 1 85 ? -23.028 10.302 42.689 1.00 89.31 85 ARG A C 1
ATOM 673 O O . ARG A 1 85 ? -23.223 11.493 42.914 1.00 89.31 85 ARG A O 1
ATOM 680 N N . ARG A 1 86 ? -24.040 9.428 42.609 1.00 85.50 86 ARG A N 1
ATOM 681 C CA . ARG A 1 86 ? -25.425 9.809 42.936 1.00 85.50 86 ARG A CA 1
ATOM 682 C C . ARG A 1 86 ? -25.582 10.076 44.429 1.00 85.50 86 ARG A C 1
ATOM 684 O O . ARG A 1 86 ? -26.217 11.064 44.781 1.00 85.50 86 ARG A O 1
ATOM 691 N N . ALA A 1 87 ? -24.982 9.239 45.272 1.00 87.12 87 ALA A N 1
ATOM 692 C CA . ALA A 1 87 ? -24.975 9.428 46.718 1.00 87.12 87 ALA A CA 1
ATOM 693 C C . ALA A 1 87 ? -24.250 10.725 47.112 1.00 87.12 87 ALA A C 1
ATOM 695 O O . ALA A 1 87 ? -24.804 11.525 47.856 1.00 87.12 87 ALA A O 1
ATOM 696 N N . GLU A 1 88 ? -23.076 10.992 46.539 1.00 84.25 88 GLU A N 1
ATOM 697 C CA . GLU A 1 88 ? -22.314 12.228 46.762 1.00 84.25 88 GLU A CA 1
ATOM 698 C C . GLU A 1 88 ? -23.090 13.472 46.320 1.00 84.25 88 GLU A C 1
ATOM 700 O O . GLU A 1 88 ? -23.126 14.465 47.040 1.00 84.25 88 GLU A O 1
ATOM 705 N N . LYS A 1 89 ? -23.771 13.426 45.167 1.00 83.81 89 LYS A N 1
ATOM 706 C CA . LYS A 1 89 ? -24.580 14.558 44.691 1.00 83.81 89 LYS A CA 1
ATOM 707 C C . LYS A 1 89 ? -25.787 14.825 45.597 1.00 83.81 89 LYS A C 1
ATOM 709 O O . LYS A 1 89 ? -26.138 15.985 45.800 1.00 83.81 89 LYS A O 1
ATOM 714 N N . LEU A 1 90 ? -26.405 13.782 46.156 1.00 76.94 90 LEU A N 1
ATOM 715 C CA . LEU A 1 90 ? -27.492 13.912 47.133 1.00 76.94 90 LEU A CA 1
ATOM 716 C C . LEU A 1 90 ? -26.987 14.444 48.482 1.00 76.94 90 LEU A C 1
ATOM 718 O O . LEU A 1 90 ? -27.623 15.332 49.043 1.00 76.94 90 LEU A O 1
ATOM 722 N N . ALA A 1 91 ? -25.826 13.982 48.955 1.00 79.56 91 ALA A N 1
ATOM 723 C CA . ALA A 1 91 ? -25.191 14.486 50.174 1.00 79.56 91 ALA A CA 1
ATOM 724 C C . ALA A 1 91 ? -24.782 15.965 50.040 1.00 79.56 91 ALA A C 1
ATOM 726 O O . ALA A 1 91 ? -25.113 16.778 50.897 1.00 79.56 91 ALA A O 1
ATOM 727 N N . ALA A 1 92 ? -24.178 16.353 48.913 1.00 76.25 92 ALA A N 1
ATOM 728 C CA . ALA A 1 92 ? -23.826 17.747 48.629 1.00 76.25 92 ALA A CA 1
ATOM 729 C C . ALA A 1 92 ? -25.061 18.660 48.470 1.00 76.25 92 ALA A C 1
ATOM 731 O O . ALA A 1 92 ? -25.011 19.849 48.788 1.00 76.25 92 ALA A O 1
ATOM 732 N N . THR A 1 93 ? -26.190 18.113 48.003 1.00 69.44 93 THR A N 1
ATOM 733 C CA . THR A 1 93 ? -27.470 18.845 47.944 1.00 69.44 93 THR A CA 1
ATOM 734 C C . THR A 1 93 ? -28.115 18.965 49.333 1.00 69.44 93 THR A C 1
ATOM 736 O O . THR A 1 93 ? -28.776 19.959 49.610 1.00 69.44 93 THR A O 1
ATOM 739 N N . GLN A 1 94 ? -27.891 18.004 50.238 1.00 60.03 94 GLN A N 1
ATOM 740 C CA . GLN A 1 94 ? -28.321 18.102 51.640 1.00 60.03 94 GLN A CA 1
ATOM 741 C C . GLN A 1 94 ? -27.487 19.107 52.451 1.00 60.03 94 GLN A C 1
ATOM 743 O O . GLN A 1 94 ? -28.056 19.834 53.260 1.00 60.03 94 GLN A O 1
ATOM 748 N N . GLU A 1 95 ? -26.176 19.213 52.214 1.00 54.72 95 GLU A N 1
ATOM 749 C CA . GLU A 1 95 ? -25.314 20.204 52.888 1.00 54.72 95 GLU A CA 1
ATOM 750 C C . GLU A 1 95 ? -25.578 21.650 52.430 1.00 54.72 95 GLU A C 1
ATOM 752 O O . GLU A 1 95 ? -25.311 22.592 53.169 1.00 54.72 95 GLU A O 1
ATOM 757 N N . SER A 1 96 ? -26.171 21.839 51.248 1.00 48.62 96 SER A N 1
ATOM 758 C CA . SER A 1 96 ? -26.627 23.146 50.750 1.00 48.62 96 SER A CA 1
ATOM 759 C C . SER A 1 96 ? -28.103 23.452 51.063 1.00 48.62 96 SER A C 1
ATOM 761 O O . SER A 1 96 ? -28.597 24.514 50.690 1.00 48.62 96 SER A O 1
ATOM 763 N N . ALA A 1 97 ? -28.800 22.573 51.796 1.00 47.75 97 ALA A N 1
ATOM 764 C CA . ALA A 1 97 ? -30.203 22.737 52.193 1.00 47.75 97 ALA A CA 1
ATOM 765 C C . ALA A 1 97 ? -30.399 23.194 53.658 1.00 47.75 97 ALA A C 1
ATOM 767 O O . ALA A 1 97 ? -31.499 23.064 54.196 1.00 47.75 97 ALA A O 1
ATOM 768 N N . SER A 1 98 ? -29.371 23.744 54.322 1.00 45.25 98 SER A N 1
ATOM 769 C CA . SER A 1 98 ? -29.497 24.275 55.694 1.00 45.25 98 SER A CA 1
ATOM 770 C C . SER A 1 98 ? -29.774 25.783 55.795 1.00 45.25 98 SER A C 1
ATOM 772 O O . SER A 1 98 ? -29.748 26.319 56.899 1.00 45.25 98 SER A O 1
ATOM 774 N N . GLU A 1 99 ? -30.103 26.470 54.698 1.00 42.59 99 GLU A N 1
ATOM 775 C CA . GLU A 1 99 ? -30.733 27.799 54.745 1.00 42.59 99 GLU A CA 1
ATOM 776 C C . GLU A 1 99 ? -31.971 27.832 53.837 1.00 42.59 99 GLU A C 1
ATOM 778 O O . GLU A 1 99 ? -31.910 28.197 52.667 1.00 42.59 99 GLU A O 1
ATOM 783 N N . GLY A 1 100 ? -33.123 27.428 54.382 1.00 36.19 100 GLY A N 1
ATOM 784 C CA . GLY A 1 100 ? -34.412 27.577 53.704 1.00 36.19 100 GLY A CA 1
ATOM 785 C C . GLY A 1 100 ? -35.499 26.655 54.247 1.00 36.19 100 GLY A C 1
ATOM 786 O O . GLY A 1 100 ? -35.547 25.473 53.936 1.00 36.19 100 GLY A O 1
ATOM 787 N N . ILE A 1 101 ? -36.388 27.211 55.066 1.00 41.38 101 ILE A N 1
ATOM 788 C CA . ILE A 1 101 ? -37.544 26.548 55.680 1.00 41.38 101 ILE A CA 1
ATOM 789 C C . ILE A 1 101 ? -38.497 25.975 54.612 1.00 41.38 101 ILE A C 1
ATOM 791 O O . ILE A 1 101 ? -39.011 26.734 53.794 1.00 41.38 101 ILE A O 1
ATOM 795 N N . GLY A 1 102 ? -38.848 24.683 54.721 1.00 33.31 102 GLY A N 1
ATOM 796 C CA . GLY A 1 102 ? -40.166 24.178 54.302 1.00 33.31 102 GLY A CA 1
ATOM 797 C C . GLY A 1 102 ? -40.224 22.815 53.593 1.00 33.31 102 GLY A C 1
ATOM 798 O O . GLY A 1 102 ? -40.009 22.738 52.392 1.00 33.31 102 GLY A O 1
ATOM 799 N N . GLY A 1 103 ? -40.710 21.789 54.307 1.00 39.06 103 GLY A N 1
ATOM 800 C CA . GLY A 1 103 ? -41.774 20.916 53.778 1.00 39.06 103 GLY A CA 1
ATOM 801 C C . GLY A 1 103 ? -41.455 19.480 53.319 1.00 39.06 103 GLY A C 1
ATOM 802 O O . GLY A 1 103 ? -41.120 19.251 52.167 1.00 39.06 103 GLY A O 1
ATOM 803 N N . SER A 1 104 ? -41.842 18.534 54.185 1.00 33.59 104 SER A N 1
ATOM 804 C CA . SER A 1 104 ? -42.407 17.195 53.909 1.00 33.59 104 SER A CA 1
ATOM 805 C C . SER A 1 104 ? -41.500 15.954 53.825 1.00 33.59 104 SER A C 1
ATOM 807 O O . SER A 1 104 ? -40.706 15.761 52.912 1.00 33.59 104 SER A O 1
ATOM 809 N N . LEU A 1 105 ? -41.774 15.054 54.781 1.00 50.44 105 LEU A N 1
ATOM 810 C CA . LEU A 1 105 ? -41.469 13.623 54.818 1.00 50.44 105 LEU A CA 1
ATOM 811 C C . LEU A 1 105 ? -41.985 12.888 53.568 1.00 50.44 105 LEU A C 1
ATOM 813 O O . LEU A 1 105 ? -43.154 13.056 53.218 1.00 50.44 105 LEU A O 1
ATOM 817 N N . MET A 1 106 ? -41.174 11.982 53.011 1.00 36.81 106 MET A N 1
ATOM 818 C CA . MET A 1 106 ? -41.433 10.528 53.012 1.00 36.81 106 MET A CA 1
ATOM 819 C C . MET A 1 106 ? -40.307 9.753 52.300 1.00 36.81 106 MET A C 1
ATOM 821 O O . MET A 1 106 ? -39.973 10.027 51.155 1.00 36.81 106 MET A O 1
ATOM 825 N N . ASP A 1 107 ? -39.758 8.768 52.998 1.00 35.19 107 ASP A N 1
ATOM 826 C CA . ASP A 1 107 ? -39.201 7.508 52.481 1.00 35.19 107 ASP A CA 1
ATOM 827 C C . ASP A 1 107 ? -39.627 6.472 53.552 1.00 35.19 107 ASP A C 1
ATOM 829 O O . ASP A 1 107 ? -39.699 6.870 54.724 1.00 35.19 107 ASP A O 1
ATOM 833 N N . PRO A 1 108 ? -40.011 5.213 53.254 1.00 58.88 108 PRO A N 1
ATOM 834 C CA . PRO A 1 108 ? -39.322 4.303 52.341 1.00 58.88 108 PRO A CA 1
ATOM 835 C C . PRO A 1 108 ? -40.260 3.525 51.406 1.00 58.88 108 PRO A C 1
ATOM 837 O O . PRO A 1 108 ? -41.480 3.560 51.566 1.00 58.88 108 PRO A O 1
ATOM 840 N N . THR A 1 109 ? -39.699 2.738 50.483 1.00 27.94 109 THR A N 1
ATOM 841 C CA . THR A 1 109 ? -39.883 1.263 50.411 1.00 27.94 109 THR A CA 1
ATOM 842 C C . THR A 1 109 ? -39.579 0.760 48.992 1.00 27.94 109 THR A C 1
ATOM 844 O O . THR A 1 109 ? -40.053 1.290 47.990 1.00 27.94 109 THR A O 1
ATOM 847 N N . LEU A 1 110 ? -38.741 -0.282 48.942 1.00 39.50 110 LEU A N 1
ATOM 848 C CA . LEU A 1 110 ? -38.670 -1.276 47.867 1.00 39.50 110 LEU A CA 1
ATOM 849 C C . LEU A 1 110 ? -40.092 -1.684 47.449 1.00 39.50 110 LEU A C 1
ATOM 851 O O . LEU A 1 110 ? -40.965 -1.634 48.289 1.00 39.50 110 LEU A O 1
ATOM 855 N N . GLU A 1 111 ? -40.322 -2.132 46.221 1.00 31.39 111 GLU A N 1
ATOM 856 C CA . GLU A 1 111 ? -41.083 -3.357 45.920 1.00 31.39 111 GLU A CA 1
ATOM 857 C C . GLU A 1 111 ? -40.965 -3.626 44.418 1.00 31.39 111 GLU A C 1
ATOM 859 O O . GLU A 1 111 ? -40.930 -2.722 43.578 1.00 31.39 111 GLU A O 1
ATOM 864 N N . ALA A 1 112 ? -40.792 -4.907 44.121 1.00 35.81 112 ALA A N 1
ATOM 865 C CA . ALA A 1 112 ? -40.892 -5.459 42.792 1.00 35.81 112 ALA A CA 1
ATOM 866 C C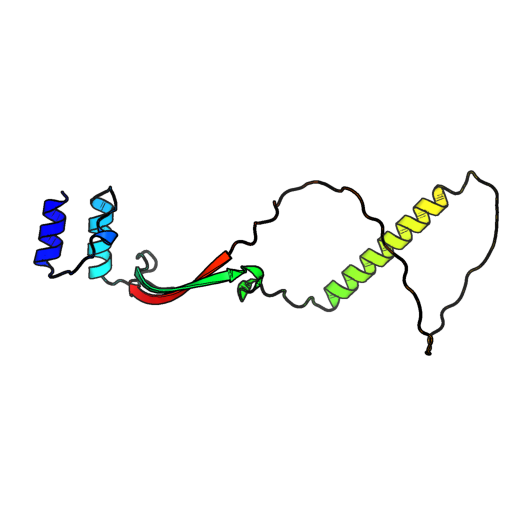 . ALA A 1 112 ? -42.364 -5.511 42.354 1.00 35.81 112 ALA A C 1
ATOM 868 O O . ALA A 1 112 ? -43.272 -5.413 43.172 1.00 35.81 112 ALA A O 1
ATOM 869 N N . GLU A 1 113 ? -42.528 -5.793 41.066 1.00 31.80 113 GLU A N 1
ATOM 870 C CA . GLU A 1 113 ? -43.712 -6.331 40.397 1.00 31.80 113 GLU A CA 1
ATOM 871 C C . GLU A 1 113 ? -44.595 -5.415 39.533 1.00 31.80 113 GLU A C 1
ATOM 873 O O . GLU A 1 113 ? -44.776 -4.214 39.707 1.00 31.80 113 GLU A O 1
ATOM 878 N N . GLU A 1 114 ? -45.023 -6.102 38.487 1.00 33.88 114 GLU A N 1
ATOM 879 C CA . GLU A 1 114 ? -45.473 -5.786 37.145 1.00 33.88 114 GLU A CA 1
ATOM 880 C C . GLU A 1 114 ? -46.905 -5.216 37.073 1.00 33.88 114 GLU A C 1
ATOM 882 O O . GLU A 1 114 ? -47.802 -5.736 37.726 1.00 33.88 114 GLU A O 1
ATOM 887 N N . ASN A 1 115 ? -47.156 -4.191 36.239 1.00 28.42 115 ASN A N 1
ATOM 888 C CA . ASN A 1 115 ? -48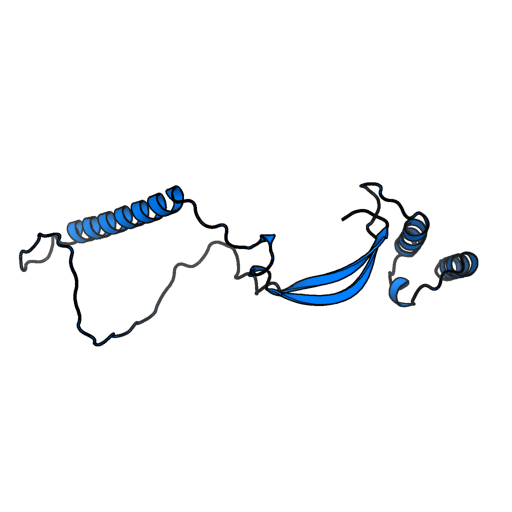.065 -4.225 35.067 1.00 28.42 115 ASN A CA 1
ATOM 889 C C . ASN A 1 115 ? -48.533 -2.830 34.585 1.00 28.42 115 ASN A C 1
ATOM 891 O O . ASN A 1 115 ? -49.058 -2.029 35.347 1.00 28.42 115 ASN A O 1
ATOM 895 N N . ARG A 1 116 ? -48.461 -2.665 33.254 1.00 35.62 116 ARG A N 1
ATOM 896 C CA . ARG A 1 116 ? -49.358 -1.930 32.331 1.00 35.62 116 ARG A CA 1
ATOM 897 C C . ARG A 1 116 ? -49.787 -0.483 32.617 1.00 35.62 116 ARG A C 1
ATOM 899 O O . ARG A 1 116 ? -50.659 -0.217 33.435 1.00 35.62 116 ARG A O 1
ATOM 906 N N . GLY A 1 117 ? -49.403 0.387 31.679 1.00 26.69 117 GLY A N 1
ATOM 907 C CA . GLY A 1 117 ? -50.211 1.543 31.286 1.00 26.69 117 GLY A CA 1
ATOM 908 C C . GLY A 1 117 ? -49.423 2.587 30.506 1.00 26.69 117 GLY A C 1
ATOM 909 O O . GLY A 1 117 ? -48.768 3.429 31.106 1.00 26.69 117 GLY A O 1
ATOM 910 N N . ASP A 1 118 ? -49.497 2.530 29.176 1.00 33.12 118 ASP A N 1
ATOM 911 C CA . ASP A 1 118 ? -49.054 3.585 28.260 1.00 33.12 118 ASP A CA 1
ATOM 912 C C . ASP A 1 118 ? -49.555 4.971 28.702 1.00 33.12 118 ASP A C 1
ATOM 914 O O . ASP A 1 118 ? -50.760 5.158 28.860 1.00 33.12 118 ASP A O 1
ATOM 918 N N . ASN A 1 119 ? -48.669 5.962 28.838 1.00 31.80 119 ASN A N 1
ATOM 919 C CA . ASN A 1 119 ? -48.554 7.077 27.888 1.00 31.80 119 ASN A CA 1
ATOM 920 C C . ASN A 1 119 ? -47.682 8.225 28.426 1.00 31.80 119 ASN A C 1
ATOM 922 O O . ASN A 1 119 ? -47.858 8.697 29.542 1.00 31.80 119 ASN A O 1
ATOM 926 N N . GLN A 1 120 ? -46.891 8.765 27.497 1.00 34.38 120 GLN A N 1
ATOM 927 C CA . GLN A 1 120 ? -46.347 10.128 27.438 1.00 34.38 120 GLN A CA 1
ATOM 928 C C . GLN A 1 120 ? -45.070 10.481 28.223 1.00 34.38 120 GLN A C 1
ATOM 930 O O . GLN A 1 120 ? -45.058 10.894 29.377 1.00 34.38 120 GLN A O 1
ATOM 935 N N . LEU A 1 121 ? -43.988 10.431 27.437 1.00 39.66 121 LEU A N 1
ATOM 936 C CA . LEU A 1 121 ? -42.865 11.372 27.388 1.00 39.66 121 LEU A CA 1
ATOM 937 C C . LEU A 1 121 ? -43.292 12.838 27.644 1.00 39.66 121 LEU A C 1
ATOM 939 O O . LEU A 1 121 ? -44.330 13.262 27.132 1.00 39.66 121 LEU A O 1
ATOM 943 N N . PRO A 1 122 ? -42.457 13.643 28.325 1.00 37.78 122 PRO A N 1
ATOM 944 C CA . PRO A 1 122 ? -41.866 14.805 27.636 1.00 37.78 122 PRO A CA 1
ATOM 945 C C . PRO A 1 122 ? -40.387 15.037 28.026 1.00 37.78 122 PRO A C 1
ATOM 947 O O . PRO A 1 122 ? -40.027 15.027 29.196 1.00 37.78 122 PRO A O 1
ATOM 950 N N . THR A 1 123 ? -39.462 15.050 27.062 1.00 29.00 123 THR A N 1
ATOM 951 C CA . THR A 1 123 ? -38.904 16.241 26.376 1.00 29.00 123 THR A CA 1
ATOM 952 C C . THR A 1 123 ? -37.651 16.803 27.068 1.00 29.00 123 THR A C 1
ATOM 954 O O . THR A 1 123 ? -37.694 17.288 28.193 1.00 29.00 123 THR A O 1
ATOM 957 N N . LEU A 1 124 ? -36.527 16.727 26.343 1.00 38.84 124 LEU A N 1
ATOM 958 C CA . LEU A 1 124 ? -35.242 17.388 26.621 1.00 38.84 124 LEU A CA 1
ATOM 959 C C . LEU A 1 124 ? -35.390 18.914 26.785 1.00 38.84 124 LEU A C 1
ATOM 961 O O . LEU A 1 124 ? -36.264 19.516 26.162 1.00 38.84 124 LEU A O 1
ATOM 965 N N . PRO A 1 125 ? -34.440 19.559 27.481 1.00 36.62 125 PRO A N 1
ATOM 966 C CA . PRO A 1 125 ? -33.586 20.485 26.737 1.00 36.62 125 PRO A CA 1
ATOM 967 C C . PRO A 1 125 ? -32.088 20.356 27.053 1.00 36.62 125 PRO A C 1
ATOM 969 O O . PRO A 1 125 ? -31.666 20.012 28.156 1.00 36.62 125 PRO A O 1
ATOM 972 N N . SER A 1 126 ? -31.320 20.631 26.003 1.00 36.50 126 SER A N 1
ATOM 973 C CA . SER A 1 126 ? -29.865 20.680 25.880 1.00 36.50 126 SER A CA 1
ATOM 974 C C . SER A 1 126 ? -29.199 21.760 26.748 1.00 36.50 126 SER A C 1
ATOM 976 O O . SER A 1 126 ? -29.828 22.755 27.087 1.00 36.50 126 SER A O 1
ATOM 978 N N . GLU A 1 127 ? -27.936 21.531 27.132 1.00 37.00 127 GLU A N 1
ATOM 979 C CA . GLU A 1 127 ? -26.734 22.397 26.978 1.00 37.00 127 GLU A CA 1
ATOM 980 C C . GLU A 1 127 ? -26.110 22.569 28.386 1.00 37.00 127 GLU A C 1
ATOM 982 O O . GLU A 1 127 ? -26.842 22.584 29.363 1.00 37.00 127 GLU A O 1
ATOM 987 N N . THR A 1 128 ? -24.805 22.620 28.661 1.00 29.78 128 THR A N 1
ATOM 988 C CA . THR A 1 128 ? -23.599 22.894 27.875 1.00 29.78 128 THR A CA 1
ATOM 989 C C . THR A 1 128 ? -22.361 22.448 28.694 1.00 29.78 128 THR A C 1
ATOM 991 O O . THR A 1 128 ? -22.384 22.474 29.921 1.00 29.78 128 THR A O 1
ATOM 994 N N . ASN A 1 129 ? -21.264 22.136 27.993 1.00 35.53 129 ASN A N 1
ATOM 995 C CA . ASN A 1 129 ? -19.848 22.271 28.391 1.00 35.53 129 ASN A CA 1
ATOM 996 C C . ASN A 1 129 ? -19.253 21.462 29.567 1.00 35.53 129 ASN A C 1
ATOM 998 O O . ASN A 1 129 ? -19.258 21.894 30.714 1.00 35.53 129 ASN A O 1
ATOM 1002 N N . ILE A 1 130 ? -18.486 20.420 29.210 1.00 44.62 130 ILE A N 1
ATOM 1003 C CA . ILE A 1 130 ? -17.106 20.261 29.706 1.00 44.62 130 ILE A CA 1
ATOM 1004 C C . ILE A 1 130 ? -16.207 20.074 28.478 1.00 44.62 130 ILE A C 1
ATOM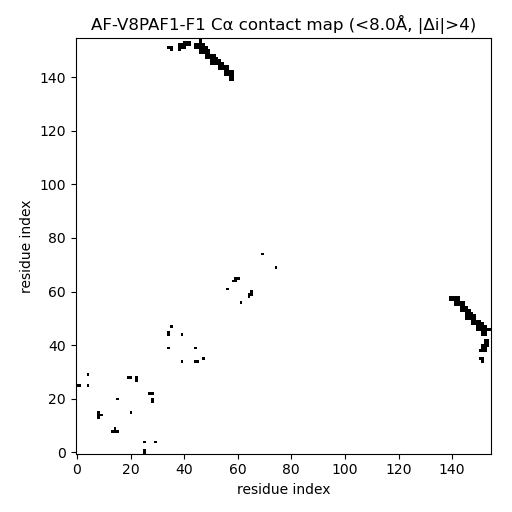 1006 O O . ILE A 1 130 ? -16.278 19.064 27.782 1.00 44.62 130 ILE A O 1
ATOM 1010 N N . VAL A 1 131 ? -15.415 21.103 28.190 1.00 42.25 131 VAL A N 1
ATOM 1011 C CA . VAL A 1 131 ? -14.435 21.174 27.104 1.00 42.25 131 VAL A CA 1
ATOM 1012 C C . VAL A 1 131 ? -13.071 20.714 27.623 1.00 42.25 131 VAL A C 1
ATOM 1014 O O . VAL A 1 131 ? -12.674 21.096 28.719 1.00 42.25 131 VAL A O 1
ATOM 1017 N N . ALA A 1 1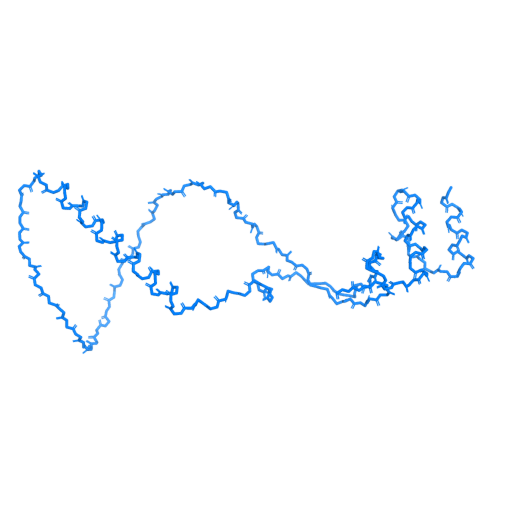32 ? -12.368 19.972 26.760 1.00 44.06 132 ALA A N 1
ATOM 1018 C CA . ALA A 1 132 ? -10.930 19.684 26.747 1.00 44.06 132 ALA A CA 1
ATOM 1019 C C . ALA A 1 132 ? -10.403 18.792 27.885 1.00 44.06 132 ALA A C 1
ATOM 1021 O O . ALA A 1 132 ? -10.305 19.188 29.038 1.00 44.06 132 ALA A O 1
ATOM 1022 N N . THR A 1 133 ? -9.914 17.589 27.583 1.00 39.59 133 THR A N 1
ATOM 1023 C CA . THR A 1 133 ? -8.560 17.518 27.012 1.00 39.59 133 THR A CA 1
ATOM 1024 C C . THR A 1 133 ? -8.396 16.341 26.034 1.00 39.59 133 THR A C 1
ATOM 1026 O O . THR A 1 133 ? -8.376 15.176 26.414 1.00 39.59 133 THR A O 1
ATOM 1029 N N . GLU A 1 134 ? -8.272 16.703 24.755 1.00 45.44 134 GLU A N 1
ATOM 1030 C CA . GLU A 1 134 ? -7.363 16.100 23.769 1.00 45.44 134 GLU A CA 1
ATOM 1031 C C . GLU A 1 134 ? -7.561 14.629 23.369 1.00 45.44 134 GLU A C 1
ATOM 1033 O O . GLU A 1 134 ? -6.722 13.754 23.565 1.00 45.44 134 GLU A O 1
ATOM 1038 N N . ARG A 1 135 ? -8.616 14.402 22.596 1.00 40.53 135 ARG A N 1
ATOM 1039 C CA . ARG A 1 135 ? -8.438 13.930 21.219 1.00 40.53 135 ARG A CA 1
ATOM 1040 C C . ARG A 1 135 ? -9.567 14.562 20.441 1.00 40.53 135 ARG A C 1
ATOM 1042 O O . ARG A 1 135 ? -10.723 14.260 20.724 1.00 40.53 135 ARG A O 1
ATOM 1049 N N . GLU A 1 136 ? -9.228 15.472 19.532 1.00 42.09 136 GLU A N 1
ATOM 1050 C CA . GLU A 1 136 ? -10.116 15.823 18.430 1.00 42.09 136 GLU A CA 1
ATOM 1051 C C . GLU A 1 136 ? -10.860 14.562 18.016 1.00 42.09 136 GLU A C 1
ATOM 1053 O O . GLU A 1 136 ? -10.247 13.497 17.871 1.00 42.09 136 GLU A O 1
ATOM 1058 N N . GLU A 1 137 ? -12.179 14.688 17.932 1.00 46.28 137 GLU A N 1
ATOM 1059 C CA . GLU A 1 137 ? -13.006 13.976 16.980 1.00 46.28 137 GLU A CA 1
ATOM 1060 C C . GLU A 1 137 ? -12.118 13.538 15.815 1.00 46.28 137 GLU A C 1
ATOM 1062 O O . GLU A 1 137 ? -11.787 14.329 14.936 1.00 46.28 137 GLU A O 1
ATOM 1067 N N . LEU A 1 138 ? -11.593 12.310 15.891 1.00 45.78 138 LEU A N 1
ATOM 1068 C CA . LEU A 1 138 ? -10.865 11.723 14.788 1.00 45.78 138 LEU A CA 1
ATOM 1069 C C . LEU A 1 138 ? -11.967 11.610 13.753 1.00 45.78 138 LEU A C 1
ATOM 1071 O O . LEU A 1 138 ? -12.764 10.670 13.852 1.00 45.78 138 LEU A O 1
ATOM 1075 N N . GLU A 1 139 ? -12.060 12.619 12.873 1.00 52.38 139 GLU A N 1
ATOM 1076 C CA . GLU A 1 139 ? -12.802 12.609 11.613 1.00 52.38 139 GLU A CA 1
ATOM 1077 C C . GLU A 1 139 ? -12.923 11.158 11.228 1.00 52.38 139 GLU A C 1
ATOM 1079 O O . GLU A 1 139 ? -11.871 10.529 11.190 1.00 52.38 139 GLU A O 1
ATOM 1084 N N . ALA A 1 140 ? -14.126 10.597 11.087 1.00 59.31 140 ALA A N 1
ATOM 1085 C CA . ALA A 1 140 ? -14.310 9.177 10.807 1.00 59.31 140 ALA A CA 1
ATOM 1086 C C . ALA A 1 140 ? -13.255 8.709 9.787 1.00 59.31 140 ALA A C 1
ATOM 1088 O O . ALA A 1 140 ? -13.409 8.958 8.594 1.00 59.31 140 ALA A O 1
ATOM 1089 N N . LYS A 1 141 ? -12.119 8.165 10.268 1.00 68.56 141 LYS A N 1
ATOM 1090 C CA . LYS A 1 141 ? -10.924 8.035 9.429 1.00 68.56 141 LYS A CA 1
ATOM 1091 C C . LYS A 1 141 ? -11.224 6.819 8.600 1.00 68.56 141 LYS A C 1
ATOM 1093 O O . LYS A 1 141 ? -11.053 5.698 9.072 1.00 68.56 141 LYS A O 1
ATOM 1098 N N . GLU A 1 142 ? -11.786 7.054 7.423 1.00 83.19 142 GLU A N 1
ATOM 1099 C CA . GLU A 1 142 ? -12.062 6.012 6.459 1.00 83.19 142 GLU A CA 1
ATOM 1100 C C . GLU A 1 142 ? -10.761 5.235 6.249 1.00 83.19 142 GLU A C 1
ATOM 1102 O O . GLU A 1 142 ? -9.735 5.772 5.827 1.00 83.19 142 GLU A O 1
ATOM 1107 N N . ALA A 1 143 ? -10.780 3.964 6.630 1.00 89.00 143 ALA A N 1
ATOM 1108 C CA . ALA A 1 143 ? -9.696 3.046 6.368 1.00 89.00 143 ALA A CA 1
ATOM 1109 C C . ALA A 1 143 ? -9.928 2.427 4.993 1.00 89.00 143 ALA A C 1
ATOM 1111 O O . ALA A 1 143 ? -11.052 2.075 4.645 1.00 89.00 143 ALA A O 1
ATOM 1112 N N . PHE A 1 144 ? -8.870 2.249 4.208 1.00 92.12 144 PHE A N 1
ATOM 1113 C CA . PHE A 1 144 ? -8.985 1.560 2.928 1.00 92.12 144 PHE A CA 1
ATOM 1114 C C . PHE A 1 144 ? -8.600 0.092 3.076 1.00 92.12 144 PHE A C 1
ATOM 1116 O O . PHE A 1 144 ? -7.460 -0.230 3.404 1.00 92.12 144 PHE A O 1
ATOM 1123 N N . ILE A 1 145 ? -9.540 -0.804 2.783 1.00 92.31 145 ILE A N 1
ATOM 1124 C CA . ILE A 1 145 ? -9.272 -2.237 2.638 1.00 92.31 145 ILE A CA 1
ATOM 1125 C C . ILE A 1 145 ? -8.990 -2.530 1.171 1.00 92.31 145 ILE A C 1
ATOM 1127 O O . ILE A 1 145 ? -9.717 -2.076 0.287 1.00 92.31 145 ILE A O 1
ATOM 1131 N N . ALA A 1 146 ? -7.947 -3.314 0.909 1.00 95.19 146 ALA A N 1
ATOM 1132 C CA . ALA A 1 146 ? -7.491 -3.635 -0.433 1.00 95.19 146 ALA A CA 1
ATOM 1133 C C . ALA A 1 146 ? -7.475 -5.146 -0.695 1.00 95.19 146 ALA A C 1
ATOM 1135 O O . ALA A 1 146 ? -7.018 -5.927 0.135 1.00 95.19 146 ALA A O 1
ATOM 1136 N N . PHE A 1 147 ? -7.895 -5.551 -1.893 1.00 95.12 147 PHE A N 1
ATOM 1137 C CA . PHE A 1 147 ? -7.596 -6.870 -2.443 1.00 95.12 147 PHE A CA 1
ATOM 1138 C C . PHE A 1 147 ? -6.239 -6.806 -3.132 1.00 95.12 147 PHE A C 1
ATOM 1140 O O . PHE A 1 147 ? -6.123 -6.236 -4.223 1.00 95.12 147 PHE A O 1
ATOM 1147 N N . ALA A 1 148 ? -5.223 -7.383 -2.498 1.00 95.88 148 ALA A N 1
ATOM 1148 C CA . ALA A 1 148 ? -3.850 -7.322 -2.971 1.00 95.88 148 ALA A CA 1
ATOM 1149 C C . ALA A 1 148 ? -3.259 -8.711 -3.247 1.00 95.88 148 ALA A C 1
ATOM 1151 O O . ALA A 1 148 ? -3.614 -9.694 -2.600 1.00 95.88 148 ALA A O 1
ATOM 1152 N N . ARG A 1 149 ? -2.333 -8.778 -4.206 1.00 93.44 149 ARG A N 1
ATOM 1153 C CA . ARG A 1 149 ? -1.402 -9.900 -4.386 1.00 93.44 149 ARG A CA 1
ATOM 1154 C C . ARG A 1 149 ? -0.022 -9.464 -3.910 1.00 93.44 149 ARG A C 1
ATOM 1156 O O . ARG A 1 149 ? 0.447 -8.410 -4.333 1.00 93.44 149 ARG A O 1
ATOM 1163 N N . VAL A 1 150 ? 0.609 -10.257 -3.049 1.00 92.25 150 VAL A N 1
ATOM 1164 C CA . VAL A 1 150 ? 1.969 -10.003 -2.552 1.00 92.25 150 VAL A CA 1
ATOM 1165 C C . VAL A 1 150 ? 2.978 -10.598 -3.533 1.00 92.25 150 VAL A C 1
ATOM 1167 O O . VAL A 1 150 ? 2.836 -11.751 -3.932 1.00 92.25 150 VAL A O 1
ATOM 1170 N N . PHE A 1 151 ? 3.966 -9.801 -3.934 1.00 89.25 151 PHE A N 1
ATOM 1171 C CA . PHE A 1 151 ? 5.049 -10.202 -4.837 1.00 89.25 151 PHE A CA 1
ATOM 1172 C C . PHE A 1 151 ? 6.409 -10.300 -4.136 1.00 89.25 151 PHE A C 1
ATOM 1174 O O . PHE A 1 151 ? 7.244 -11.075 -4.577 1.00 89.25 151 PHE A O 1
ATOM 1181 N N . SER A 1 152 ? 6.642 -9.538 -3.064 1.00 91.06 152 SER A N 1
ATOM 1182 C CA . SER A 1 152 ? 7.865 -9.594 -2.246 1.00 91.06 152 SER A CA 1
ATOM 1183 C C . SER A 1 152 ? 7.543 -9.183 -0.807 1.00 91.06 152 SER A C 1
ATOM 1185 O O . SER A 1 152 ? 6.624 -8.389 -0.602 1.00 91.06 152 SER A O 1
ATOM 1187 N N . GLY A 1 153 ? 8.314 -9.671 0.166 1.00 91.06 153 GLY A N 1
ATOM 1188 C CA . GLY A 1 153 ? 8.129 -9.413 1.598 1.00 91.06 153 GLY A CA 1
ATOM 1189 C C . GLY A 1 153 ? 7.060 -10.290 2.263 1.00 91.06 153 GLY A C 1
ATOM 1190 O O . GLY A 1 153 ? 6.484 -11.181 1.638 1.00 91.06 153 GLY A O 1
ATOM 1191 N N . VAL A 1 154 ? 6.809 -10.030 3.547 1.00 90.50 154 VAL A N 1
ATOM 1192 C CA . VAL A 1 154 ? 5.813 -10.720 4.388 1.00 90.50 154 VAL A CA 1
ATOM 1193 C C . VAL A 1 154 ? 4.881 -9.696 5.056 1.00 90.50 154 VAL A C 1
ATOM 1195 O O . VAL A 1 154 ? 5.314 -8.579 5.333 1.00 90.50 154 VAL A O 1
ATOM 1198 N N . VAL A 1 155 ? 3.604 -10.055 5.258 1.00 84.19 155 VAL A N 1
ATOM 1199 C CA . VAL A 1 155 ? 2.527 -9.211 5.832 1.00 84.19 155 VAL A CA 1
ATOM 1200 C C . VAL A 1 155 ? 1.841 -9.880 7.008 1.00 84.19 155 VAL A C 1
ATOM 1202 O O . VAL A 1 155 ? 1.726 -11.126 6.977 1.00 84.19 155 VAL A O 1
#

Foldseek 3Di:
DVVVLVVVCVVVVHDDDVVLVPDPDVVVSVLVVVLLVVQEADPPRDWDKDFPDKDWDQPCPDPVNPPDPDDPVVVVVVVVVVVVVVVVVVVVVVVVPPPDDDDDDDDDDDDDDDDDDDDDDDDDDDDDDDDDDDDPPPPRPTDMDTDIDISHYDD

Solvent-accessible surface area (backbone atoms only — not comparable to full-atom values): 10401 Å² total; per-residue (Å²): 107,70,69,56,51,53,48,50,36,59,75,70,70,52,89,76,56,74,79,74,67,63,62,86,54,65,67,59,47,50,49,51,55,52,49,63,72,62,46,42,68,49,92,87,40,70,68,41,69,49,73,80,46,75,43,78,39,58,46,68,75,36,84,90,50,52,81,73,81,75,52,73,65,59,52,50,51,55,51,49,54,54,51,51,55,51,51,50,53,50,51,57,51,55,72,68,54,81,80,71,92,81,88,83,91,88,83,88,79,89,81,86,90,88,83,89,79,95,81,80,86,83,83,87,82,90,89,81,88,90,78,83,87,87,71,74,81,72,63,82,56,62,37,75,52,65,50,62,48,79,71,24,30,78,134

Radius of gyration: 32.56 Å; Cα contacts (8 Å, |Δi|>4): 96; chains: 1; bounding box: 71×40×77 Å

Sequence (155 aa):
DKEKIEKIISSLGLKIAARELRHTDPKVQLNAICTFMKCSSEETAPVIVFISKMFAVDAKTLPQNKPRPLSQEEIAQRREHARQRRAEKLAATQESASEGIGGSLMDPTLEAEENRGDNQLPTLPSETNIVATEREELEAKEAFIAFARVFSGVV